Protein AF-A0A132N0N5-F1 (afdb_monomer_lite)

Secondary structure (DSSP, 8-state):
-PPP-----HHHHHHHHHHHHHHHHHHHHTPPPHHHHHHTSTTSS-HHHHHHHHHHHHHHHHHHHHHHHHHHHHHHHHHHHHHHHHHHHHHHHHHHHHHHHH-----GGG-

Radius of gyration: 27.29 Å; chains: 1; bounding box: 74×26×72 Å

Organism: NCBI:txid1469144

pLDDT: mean 82.64, std 11.86, range [44.91, 96.31]

Sequence (111 aa):
MSEPNVEVRPASLNNDANVLIELAGLLEAGRPDRELATEGKAPRSHPEVGGELVKLVSFAFDQYQDAVALLAALATKLKATAAHHVEADADNAGRINRLLELTQLVPPEQR

Foldseek 3Di:
DDDPPDDDDLVVLLVLLVVLLVVLVVLVVVQQDPVQLVCQDPPNHDNVRSVVSNVVSVVSNVVSVVSSVVSNVSSVVSNVVSVVVVVVVVVVVVVVVVVVVPDDDDPPVRD

Structure (mmCIF, N/CA/C/O backbone):
data_AF-A0A132N0N5-F1
#
_entry.id   AF-A0A132N0N5-F1
#
loop_
_atom_site.group_PDB
_atom_site.id
_atom_site.type_symbol
_atom_site.label_atom_id
_atom_site.label_alt_id
_atom_site.label_comp_id
_atom_site.label_asym_id
_atom_site.label_entity_id
_atom_site.label_seq_id
_atom_site.pdbx_PDB_ins_code
_atom_site.Cartn_x
_atom_site.Cartn_y
_atom_site.Cartn_z
_atom_site.occupancy
_atom_site.B_iso_or_equiv
_atom_site.auth_seq_id
_atom_site.auth_comp_id
_atom_site.auth_asym_id
_atom_site.auth_atom_id
_atom_site.pdbx_PDB_model_num
ATOM 1 N N . MET A 1 1 ? -30.111 16.999 -2.943 1.00 44.91 1 MET A N 1
ATOM 2 C CA . MET A 1 1 ? -29.019 16.029 -3.160 1.00 44.91 1 MET A CA 1
ATOM 3 C C . MET A 1 1 ? -28.889 15.235 -1.879 1.00 44.91 1 MET A C 1
ATOM 5 O O . MET A 1 1 ? -28.466 15.810 -0.890 1.00 44.91 1 MET A O 1
ATOM 9 N N . SER A 1 2 ? -29.370 13.993 -1.856 1.00 50.31 2 SER A N 1
ATOM 10 C CA . SER A 1 2 ? -29.169 13.111 -0.702 1.00 50.31 2 SER A CA 1
ATOM 11 C C . SER A 1 2 ? -27.722 12.639 -0.720 1.00 50.31 2 SER A C 1
ATOM 13 O O . SER A 1 2 ? -27.267 12.144 -1.753 1.00 50.31 2 SER A O 1
ATOM 15 N N . GLU A 1 3 ? -26.993 12.842 0.375 1.00 51.25 3 GLU A N 1
ATOM 16 C CA . GLU A 1 3 ? -25.652 12.281 0.522 1.00 51.25 3 GLU A CA 1
ATOM 17 C C . GLU A 1 3 ? -25.728 10.753 0.402 1.00 51.25 3 GLU A C 1
ATOM 19 O O . GLU A 1 3 ? -26.670 10.142 0.923 1.00 51.25 3 GLU A O 1
ATOM 24 N N . PRO A 1 4 ? -24.788 10.116 -0.316 1.00 57.22 4 PRO A N 1
ATOM 25 C CA . PRO A 1 4 ? -24.725 8.668 -0.351 1.00 57.22 4 PRO A CA 1
ATOM 26 C C . PRO A 1 4 ? -24.492 8.164 1.075 1.00 57.22 4 PRO A C 1
ATOM 28 O O . PRO A 1 4 ? -23.495 8.501 1.710 1.00 57.22 4 PRO A O 1
ATOM 31 N N . ASN A 1 5 ? -25.430 7.364 1.581 1.00 51.84 5 ASN A N 1
ATOM 32 C CA . ASN A 1 5 ? -25.289 6.698 2.867 1.00 51.84 5 ASN A CA 1
ATOM 33 C C . ASN A 1 5 ? -24.244 5.583 2.716 1.00 51.84 5 ASN A C 1
ATOM 35 O O . ASN A 1 5 ? -24.563 4.477 2.277 1.00 51.84 5 ASN A O 1
ATOM 39 N N . VAL A 1 6 ? -22.978 5.907 2.981 1.00 63.97 6 VAL A N 1
ATOM 40 C CA . VAL A 1 6 ? -21.878 4.940 2.956 1.00 63.97 6 VAL A CA 1
ATOM 41 C C . VAL A 1 6 ? -21.886 4.193 4.285 1.00 63.97 6 VAL A C 1
ATOM 43 O O . VAL A 1 6 ? -21.389 4.682 5.296 1.00 63.97 6 VAL A O 1
ATOM 46 N N . GLU A 1 7 ? -22.474 3.000 4.286 1.00 73.31 7 GLU A N 1
ATOM 47 C CA . GLU A 1 7 ? -22.379 2.080 5.417 1.00 73.31 7 GLU A CA 1
ATOM 48 C C . GLU A 1 7 ? -20.929 1.585 5.536 1.00 73.31 7 GLU A C 1
ATOM 50 O O . GLU A 1 7 ? -20.434 0.851 4.676 1.00 73.31 7 GLU A O 1
ATOM 55 N N . VAL A 1 8 ? -20.222 2.003 6.590 1.00 73.50 8 VAL A N 1
ATOM 56 C CA . VAL A 1 8 ? -18.834 1.589 6.812 1.00 73.50 8 VAL A CA 1
ATOM 57 C C . VAL A 1 8 ? -18.798 0.216 7.473 1.00 73.50 8 VAL A C 1
ATOM 59 O O . VAL A 1 8 ? -19.346 0.018 8.553 1.00 73.50 8 VAL A O 1
ATOM 62 N N . ARG A 1 9 ? -18.104 -0.735 6.840 1.00 85.00 9 ARG A N 1
ATOM 63 C CA . ARG A 1 9 ? -17.899 -2.094 7.361 1.00 85.00 9 ARG A CA 1
ATOM 64 C C . ARG A 1 9 ? -16.416 -2.301 7.684 1.00 85.00 9 ARG A C 1
ATOM 66 O O . ARG A 1 9 ? -15.643 -2.558 6.759 1.00 85.00 9 ARG A O 1
ATOM 73 N N . PRO A 1 10 ? -15.990 -2.241 8.962 1.00 81.50 10 PRO A N 1
ATOM 74 C CA . PRO A 1 10 ? -14.571 -2.318 9.330 1.00 81.50 10 PRO A CA 1
ATOM 75 C C . PRO A 1 10 ? -13.869 -3.592 8.841 1.00 81.50 10 PRO A C 1
ATOM 77 O O . PRO A 1 10 ? -12.723 -3.543 8.402 1.00 81.50 10 PRO A O 1
ATOM 80 N N . ALA A 1 11 ? -14.575 -4.729 8.837 1.00 83.50 11 ALA A N 1
ATOM 81 C CA . ALA A 1 11 ? -14.059 -5.985 8.292 1.00 83.50 11 ALA A CA 1
ATOM 82 C C . ALA A 1 11 ? -13.781 -5.908 6.779 1.00 83.50 11 ALA A C 1
ATOM 84 O O . ALA A 1 11 ? -12.780 -6.450 6.316 1.00 83.50 11 ALA A O 1
ATOM 85 N N . SER A 1 12 ? -14.627 -5.194 6.026 1.00 85.56 12 SER A N 1
ATOM 86 C CA . SER A 1 12 ? -14.420 -4.948 4.593 1.00 85.56 12 SER A CA 1
ATOM 87 C C . SER A 1 12 ? -13.188 -4.079 4.364 1.00 85.56 12 SER A C 1
ATOM 89 O O . SER A 1 12 ? -12.335 -4.443 3.568 1.00 85.56 12 SER A O 1
ATOM 91 N N . LEU A 1 13 ? -13.036 -2.990 5.127 1.00 87.88 13 LEU A N 1
ATOM 92 C CA . LEU A 1 13 ? -11.869 -2.106 5.028 1.00 87.88 13 LEU A CA 1
ATOM 93 C C . LEU A 1 13 ? -10.554 -2.847 5.310 1.00 87.88 13 LEU A C 1
ATOM 95 O O . LEU A 1 13 ? -9.552 -2.628 4.632 1.00 87.88 13 LEU A O 1
ATOM 99 N N . ASN A 1 14 ? -10.554 -3.742 6.300 1.00 87.19 14 ASN A N 1
ATOM 100 C CA . ASN A 1 14 ? -9.376 -4.542 6.621 1.00 87.19 14 ASN A CA 1
ATOM 101 C C . ASN A 1 14 ? -9.070 -5.586 5.533 1.00 87.19 14 ASN A C 1
ATOM 103 O O . ASN A 1 14 ? -7.905 -5.823 5.218 1.00 87.19 14 ASN A O 1
ATOM 107 N N . ASN A 1 15 ? -10.106 -6.186 4.937 1.00 89.94 15 ASN A N 1
ATOM 108 C CA . ASN A 1 15 ? -9.951 -7.086 3.797 1.00 89.94 15 ASN A CA 1
ATOM 109 C C . ASN A 1 15 ? -9.346 -6.357 2.589 1.00 89.94 15 ASN A C 1
ATOM 111 O O . ASN A 1 15 ? -8.342 -6.809 2.044 1.00 89.94 15 ASN A O 1
ATOM 115 N N . ASP A 1 16 ? -9.897 -5.198 2.229 1.00 90.94 16 ASP A N 1
ATOM 116 C CA . ASP A 1 16 ? -9.417 -4.389 1.105 1.00 90.94 16 ASP A CA 1
ATOM 117 C C . ASP A 1 16 ? -7.960 -3.963 1.318 1.00 90.94 16 ASP A C 1
ATOM 119 O O . ASP A 1 16 ? -7.138 -4.038 0.405 1.00 90.94 16 ASP A O 1
ATOM 123 N N . ALA A 1 17 ? -7.591 -3.606 2.550 1.00 91.62 17 ALA A N 1
ATOM 124 C CA . ALA A 1 17 ? -6.207 -3.307 2.886 1.00 91.62 17 ALA A CA 1
ATOM 125 C C . ALA A 1 17 ? -5.256 -4.497 2.686 1.00 91.62 17 ALA A C 1
ATOM 127 O O . ALA A 1 17 ? -4.112 -4.303 2.275 1.00 91.62 17 ALA A O 1
ATOM 128 N N . ASN A 1 18 ? -5.694 -5.722 2.985 1.00 92.12 18 ASN A N 1
ATOM 129 C CA . ASN A 1 18 ? -4.872 -6.911 2.766 1.00 92.12 18 ASN A CA 1
ATOM 130 C C . ASN A 1 18 ? -4.694 -7.194 1.273 1.00 92.12 18 ASN A C 1
ATOM 132 O O . ASN A 1 18 ? -3.563 -7.404 0.844 1.00 92.12 18 ASN A O 1
ATOM 136 N N . VAL A 1 19 ? -5.762 -7.078 0.477 1.00 95.62 19 VAL A N 1
ATOM 137 C CA . VAL A 1 19 ? -5.687 -7.217 -0.988 1.00 95.62 19 VAL A CA 1
ATOM 138 C C . VAL A 1 19 ? -4.695 -6.217 -1.586 1.00 95.62 19 VAL A C 1
ATOM 140 O O . VAL A 1 19 ? -3.885 -6.579 -2.434 1.00 95.62 19 VAL A O 1
ATOM 143 N N . LEU A 1 20 ? -4.698 -4.962 -1.129 1.00 94.50 20 LEU A N 1
ATOM 144 C CA . LEU A 1 20 ? -3.752 -3.950 -1.613 1.00 94.50 20 LEU A CA 1
ATOM 145 C C . LEU A 1 20 ? -2.290 -4.281 -1.269 1.00 94.50 20 LEU A C 1
ATOM 147 O O . LEU A 1 20 ? -1.405 -4.041 -2.089 1.00 94.50 20 LEU A O 1
ATOM 151 N N . ILE A 1 21 ? -2.029 -4.850 -0.088 1.00 93.06 21 ILE A N 1
ATOM 152 C CA . ILE A 1 21 ? -0.684 -5.316 0.292 1.00 93.06 21 ILE A CA 1
ATOM 153 C C . ILE A 1 21 ? -0.264 -6.509 -0.566 1.00 93.06 21 ILE A C 1
ATOM 155 O O . ILE A 1 21 ? 0.880 -6.564 -1.011 1.00 93.06 21 ILE A O 1
ATOM 159 N N . GLU A 1 22 ? -1.175 -7.446 -0.824 1.00 94.50 22 GLU A N 1
ATOM 160 C CA . GLU A 1 22 ? -0.910 -8.588 -1.700 1.00 94.50 22 GLU A CA 1
ATOM 161 C C . GLU A 1 22 ? -0.586 -8.130 -3.123 1.00 94.50 22 GLU A C 1
ATOM 163 O O . GLU A 1 22 ? 0.411 -8.568 -3.690 1.00 94.50 22 GLU A O 1
ATOM 168 N N . LEU A 1 23 ? -1.358 -7.190 -3.674 1.00 92.06 23 LEU A N 1
ATOM 169 C CA . LEU A 1 23 ? -1.081 -6.593 -4.982 1.00 92.06 23 LEU A CA 1
ATOM 170 C C . LEU A 1 23 ? 0.279 -5.890 -5.014 1.00 92.06 23 LEU A C 1
ATOM 172 O O . LEU A 1 23 ? 1.028 -6.076 -5.970 1.00 92.06 23 LEU A O 1
ATOM 176 N N . ALA A 1 24 ? 0.629 -5.131 -3.972 1.00 91.50 24 ALA A N 1
ATOM 177 C CA . ALA A 1 24 ? 1.948 -4.509 -3.864 1.00 91.50 24 ALA A CA 1
ATOM 178 C C . ALA A 1 24 ? 3.071 -5.563 -3.839 1.00 91.50 24 ALA A C 1
ATOM 180 O O . ALA A 1 24 ? 4.072 -5.412 -4.536 1.00 91.50 24 ALA A O 1
ATOM 181 N N . GLY A 1 25 ? 2.884 -6.661 -3.101 1.00 89.88 25 GLY A N 1
ATOM 182 C CA . GLY A 1 25 ? 3.830 -7.779 -3.053 1.00 89.88 25 GLY A CA 1
ATOM 183 C C . GLY A 1 25 ? 3.956 -8.533 -4.381 1.00 89.88 25 GLY A C 1
ATOM 184 O O . GLY A 1 25 ? 5.058 -8.916 -4.771 1.00 89.88 25 GLY A O 1
ATOM 185 N N . LEU A 1 26 ? 2.850 -8.719 -5.107 1.00 91.44 26 LEU A N 1
ATOM 186 C CA . LEU A 1 26 ? 2.850 -9.318 -6.444 1.00 91.44 26 LEU A CA 1
ATOM 187 C C . LEU A 1 26 ? 3.561 -8.424 -7.463 1.00 91.44 26 LEU A C 1
ATOM 189 O O . LEU A 1 26 ? 4.324 -8.931 -8.285 1.00 91.44 26 LEU A O 1
ATOM 193 N N . LEU A 1 27 ? 3.355 -7.105 -7.389 1.00 89.25 27 LEU A N 1
ATOM 194 C CA . LEU A 1 27 ? 4.119 -6.149 -8.187 1.00 89.25 27 LEU A CA 1
ATOM 195 C C . LEU A 1 27 ? 5.612 -6.263 -7.867 1.00 89.25 27 LEU A C 1
ATOM 197 O O . LEU A 1 27 ? 6.409 -6.365 -8.795 1.00 89.25 27 LEU A O 1
ATOM 201 N N . GLU A 1 28 ? 5.986 -6.316 -6.585 1.00 86.62 28 GLU A N 1
ATOM 202 C CA . GLU A 1 28 ? 7.380 -6.508 -6.156 1.00 86.62 28 GLU A CA 1
ATOM 203 C C . GLU A 1 28 ? 8.023 -7.778 -6.718 1.00 86.62 28 GLU A C 1
ATOM 205 O O . GLU A 1 28 ? 9.170 -7.764 -7.181 1.00 86.62 28 GLU A O 1
ATOM 210 N N . ALA A 1 29 ? 7.268 -8.875 -6.762 1.00 85.81 29 ALA A N 1
ATOM 211 C CA . ALA A 1 29 ? 7.720 -10.112 -7.387 1.00 85.81 29 ALA A CA 1
ATOM 212 C C . ALA A 1 29 ? 7.907 -9.978 -8.912 1.00 85.81 29 ALA A C 1
ATOM 214 O O . ALA A 1 29 ? 8.789 -10.624 -9.476 1.00 85.81 29 ALA A O 1
ATOM 215 N N . GLY A 1 30 ? 7.103 -9.138 -9.570 1.00 82.81 30 GLY A N 1
ATOM 216 C CA . GLY A 1 30 ? 7.136 -8.872 -11.011 1.00 82.81 30 GLY A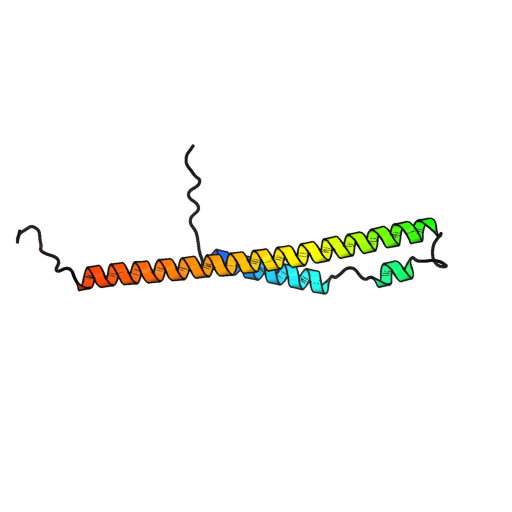 CA 1
ATOM 217 C C . GLY A 1 30 ? 7.924 -7.625 -11.418 1.00 82.81 30 GLY A C 1
ATOM 218 O O . GLY A 1 30 ? 7.689 -7.112 -12.514 1.00 82.81 30 GLY A O 1
ATOM 219 N N . ARG A 1 31 ? 8.806 -7.107 -10.549 1.00 84.00 31 ARG A N 1
ATOM 220 C CA . ARG A 1 31 ? 9.520 -5.842 -10.778 1.00 84.00 31 A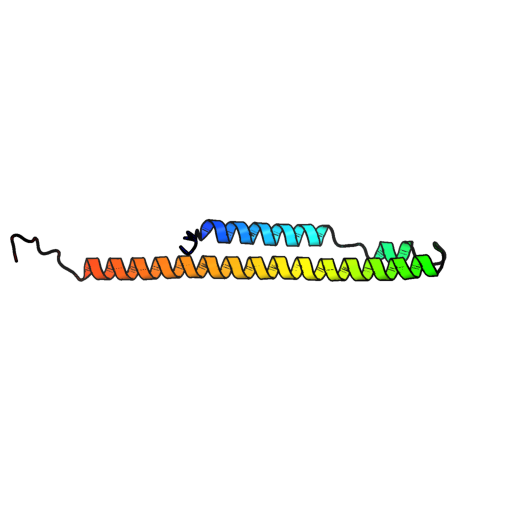RG A CA 1
ATOM 221 C C . ARG A 1 31 ? 10.154 -5.777 -12.180 1.00 84.00 31 ARG A C 1
ATOM 223 O O . ARG A 1 31 ? 10.719 -6.777 -12.634 1.00 84.00 31 ARG A O 1
ATOM 230 N N . PRO A 1 32 ? 10.133 -4.610 -12.852 1.00 78.94 32 PRO A N 1
ATOM 231 C CA . PRO A 1 32 ? 10.797 -4.441 -14.137 1.00 78.94 32 PRO A CA 1
ATOM 232 C C . PRO A 1 32 ? 12.282 -4.783 -14.022 1.00 78.94 32 PRO A C 1
ATOM 234 O O . PRO A 1 32 ? 13.003 -4.212 -13.196 1.00 78.94 32 PRO A O 1
ATOM 237 N N . ASP A 1 33 ? 12.739 -5.720 -14.846 1.00 75.50 33 ASP A N 1
ATOM 238 C CA . ASP A 1 33 ? 14.133 -6.127 -14.844 1.00 75.50 33 ASP A CA 1
ATOM 239 C C . ASP A 1 33 ? 15.007 -5.035 -15.478 1.00 75.50 33 ASP A C 1
ATOM 241 O O . ASP A 1 33 ? 14.882 -4.704 -16.659 1.00 75.50 33 ASP A O 1
ATOM 245 N N . ARG A 1 34 ? 15.914 -4.457 -14.682 1.00 64.81 34 ARG A N 1
ATOM 246 C CA . ARG A 1 34 ? 16.886 -3.470 -15.174 1.00 64.81 34 ARG A CA 1
ATOM 247 C C . ARG A 1 34 ? 17.920 -4.100 -16.108 1.00 64.81 34 ARG A C 1
ATOM 249 O O . ARG A 1 34 ? 18.547 -3.375 -16.886 1.00 64.81 34 ARG A O 1
ATOM 256 N N . GLU A 1 35 ? 18.101 -5.417 -16.070 1.00 69.12 35 GLU A N 1
ATOM 257 C CA . GLU A 1 35 ? 18.998 -6.124 -16.981 1.00 69.12 35 GLU A CA 1
ATOM 258 C C . GLU A 1 35 ? 18.480 -6.070 -18.423 1.00 69.12 35 GLU A C 1
ATOM 260 O O . GLU A 1 35 ? 19.296 -5.934 -19.331 1.00 69.12 35 GLU A O 1
ATOM 265 N N . LEU A 1 36 ? 17.163 -5.961 -18.653 1.00 66.94 36 LEU A N 1
ATOM 266 C CA . LEU A 1 36 ? 16.591 -5.755 -19.995 1.00 66.94 36 LEU A CA 1
ATOM 267 C C . LEU A 1 36 ? 17.109 -4.473 -20.674 1.00 66.94 36 LEU A C 1
ATOM 269 O O . LEU A 1 36 ? 17.405 -4.475 -21.871 1.00 66.94 36 LEU A O 1
ATOM 273 N N . ALA A 1 37 ? 17.302 -3.383 -19.920 1.00 64.88 37 ALA A N 1
ATOM 274 C CA . ALA A 1 37 ? 17.938 -2.167 -20.450 1.00 64.88 37 ALA A CA 1
ATOM 275 C C . ALA A 1 37 ? 19.421 -2.375 -20.786 1.00 64.88 37 ALA A C 1
ATOM 277 O O . ALA A 1 37 ? 19.977 -1.680 -21.637 1.00 64.88 37 ALA A O 1
ATOM 278 N N . THR A 1 38 ? 20.071 -3.313 -20.100 1.00 65.94 38 THR A N 1
ATOM 279 C CA . THR A 1 38 ? 21.489 -3.639 -20.275 1.00 65.94 38 THR A CA 1
ATOM 280 C C . THR A 1 38 ? 21.687 -4.573 -21.472 1.00 65.94 38 THR A C 1
ATOM 282 O O . THR A 1 38 ? 22.638 -4.410 -22.239 1.00 65.94 38 THR A O 1
ATOM 285 N N . GLU A 1 39 ? 20.757 -5.502 -21.692 1.00 67.38 39 GLU A N 1
ATOM 286 C CA . GLU A 1 39 ? 20.729 -6.398 -22.848 1.00 67.38 39 GLU A CA 1
ATOM 287 C C . GLU A 1 39 ? 20.407 -5.668 -24.150 1.00 67.38 39 GLU A C 1
ATOM 289 O O . GLU A 1 39 ? 21.028 -5.942 -25.173 1.00 67.38 39 GLU A O 1
ATOM 294 N N . GLY A 1 40 ? 19.507 -4.688 -24.126 1.00 66.69 40 GLY A N 1
ATOM 295 C CA . GLY A 1 40 ? 19.196 -3.902 -25.318 1.00 66.69 40 GLY A CA 1
ATOM 296 C C . GLY A 1 40 ? 20.126 -2.713 -25.561 1.00 66.69 40 GLY A C 1
ATOM 297 O O . GLY A 1 40 ? 19.807 -1.874 -26.400 1.00 66.69 40 GLY A O 1
ATOM 298 N N . LYS A 1 41 ? 21.261 -2.605 -24.856 1.00 67.06 41 LYS A N 1
ATOM 299 C CA . LYS A 1 41 ? 22.265 -1.544 -25.052 1.00 67.06 41 LYS A CA 1
ATOM 300 C C . LYS A 1 41 ? 23.316 -1.940 -26.101 1.00 67.06 41 LYS A C 1
ATOM 302 O O . LYS A 1 41 ? 23.547 -3.120 -26.370 1.00 67.06 41 LYS A O 1
ATOM 307 N N . ALA A 1 42 ? 23.991 -0.947 -26.687 1.00 55.72 42 ALA A N 1
ATOM 308 C CA . ALA A 1 42 ? 25.112 -1.168 -27.605 1.00 55.72 42 ALA A CA 1
ATOM 309 C C . ALA A 1 42 ? 26.161 -2.140 -27.000 1.00 55.72 42 ALA A C 1
ATOM 311 O O . ALA A 1 42 ? 26.449 -2.042 -25.805 1.00 55.72 42 ALA A O 1
ATOM 312 N N . PRO A 1 43 ? 26.735 -3.072 -27.790 1.00 65.25 43 PRO A N 1
ATOM 313 C CA . PRO A 1 43 ? 26.655 -3.175 -29.251 1.00 65.25 4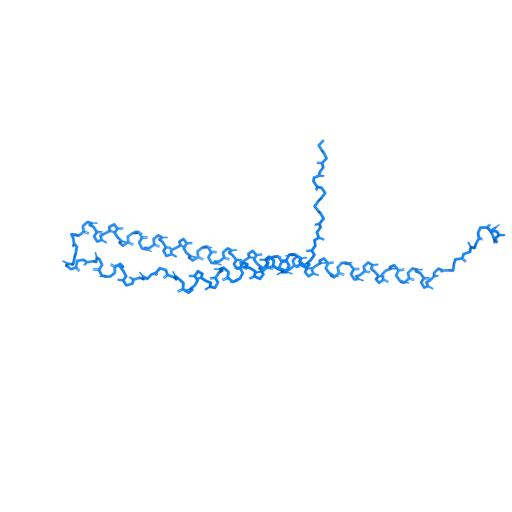3 PRO A CA 1
ATOM 314 C C . PRO A 1 43 ? 25.449 -3.980 -29.771 1.00 65.25 43 PRO A C 1
ATOM 316 O O . PRO A 1 43 ? 25.380 -4.254 -30.964 1.00 65.25 43 PRO A O 1
ATOM 319 N N . ARG A 1 44 ? 24.504 -4.385 -28.912 1.00 72.25 44 ARG A N 1
ATOM 320 C CA . ARG A 1 44 ? 23.388 -5.265 -29.305 1.00 72.25 44 ARG A CA 1
ATOM 321 C C . ARG A 1 44 ? 22.242 -4.535 -30.017 1.00 72.25 44 ARG A C 1
ATOM 323 O O . ARG A 1 44 ? 21.389 -5.184 -30.612 1.00 72.25 44 ARG A O 1
ATOM 330 N N . SER A 1 45 ? 22.236 -3.202 -29.991 1.00 79.50 45 SER A N 1
ATOM 331 C CA . SER A 1 45 ? 21.253 -2.350 -30.664 1.00 79.50 45 SER A CA 1
ATOM 332 C C . SER A 1 4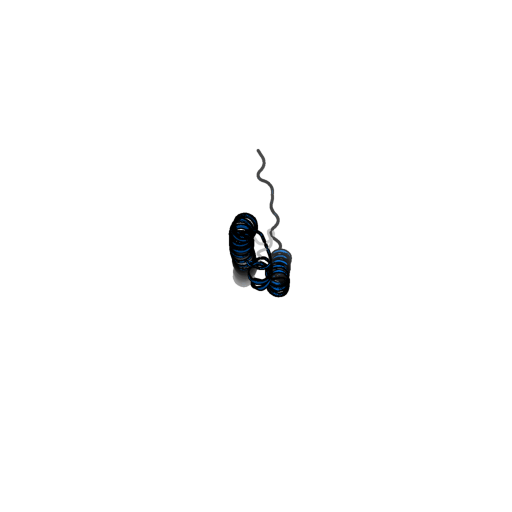5 ? 21.902 -1.078 -31.222 1.00 79.50 45 SER A C 1
ATOM 334 O O . SER A 1 45 ? 23.000 -0.684 -30.812 1.00 79.50 45 SER A O 1
ATOM 336 N N . HIS A 1 46 ? 21.212 -0.429 -32.166 1.00 85.94 46 HIS A N 1
ATOM 337 C CA . HIS A 1 46 ? 21.588 0.898 -32.652 1.00 85.94 46 HIS A CA 1
ATOM 338 C C . HIS A 1 46 ? 21.580 1.908 -31.482 1.00 85.94 46 HIS A C 1
ATOM 340 O O . HIS A 1 46 ? 20.663 1.844 -30.659 1.00 85.94 46 HIS A O 1
ATOM 346 N N . PRO A 1 47 ? 22.536 2.856 -31.392 1.00 84.19 47 PRO A N 1
ATOM 347 C CA . PRO A 1 47 ? 22.659 3.764 -30.246 1.00 84.19 47 PRO A CA 1
ATOM 348 C C . PRO A 1 47 ? 21.376 4.516 -29.873 1.00 84.19 47 PRO A C 1
ATOM 350 O O . PRO A 1 47 ? 21.076 4.662 -28.691 1.00 84.19 47 PRO A O 1
ATOM 353 N N . GLU A 1 48 ? 20.596 4.947 -30.864 1.00 86.31 48 GLU A N 1
ATOM 354 C CA . GLU A 1 48 ? 19.307 5.620 -30.641 1.00 86.31 48 GLU A CA 1
ATOM 355 C C . GLU A 1 48 ? 18.271 4.688 -30.002 1.00 86.31 48 GLU A C 1
ATOM 357 O O . GLU A 1 48 ? 17.609 5.066 -29.040 1.00 86.31 48 GLU A O 1
ATOM 362 N N . VAL A 1 49 ? 18.187 3.440 -30.475 1.00 85.94 49 VAL A N 1
ATOM 363 C CA . VAL A 1 49 ? 17.275 2.423 -29.930 1.00 85.94 49 VAL A CA 1
ATOM 364 C C . VAL A 1 49 ? 17.661 2.077 -28.494 1.00 85.94 49 VAL A C 1
ATOM 366 O O . VAL A 1 49 ? 16.800 2.024 -27.620 1.00 85.94 49 VAL A O 1
ATOM 369 N N . GLY A 1 50 ? 18.959 1.907 -28.225 1.00 85.19 50 GLY A N 1
ATOM 370 C CA . GLY A 1 50 ? 19.455 1.714 -26.864 1.00 85.19 50 GLY A CA 1
ATOM 371 C C . GLY A 1 50 ? 19.156 2.913 -25.956 1.00 85.19 50 GLY A C 1
ATOM 372 O O . GLY A 1 50 ? 18.817 2.729 -24.790 1.00 85.19 50 GLY A O 1
ATOM 373 N N . GLY A 1 51 ? 19.237 4.137 -26.487 1.00 84.81 51 GLY A N 1
ATOM 374 C CA . GLY A 1 51 ? 18.877 5.363 -25.772 1.00 84.81 51 GLY A CA 1
ATOM 375 C C . GLY A 1 51 ? 17.399 5.417 -25.378 1.00 84.81 51 GLY A C 1
ATOM 376 O O . GLY A 1 51 ? 17.088 5.687 -24.218 1.00 84.81 51 GLY A O 1
ATOM 377 N N . GLU A 1 52 ? 16.491 5.118 -26.308 1.00 88.56 52 GLU A N 1
ATOM 378 C CA . GLU A 1 52 ? 15.049 5.084 -26.026 1.00 88.56 52 GLU A CA 1
ATOM 379 C C . GLU A 1 52 ? 14.663 3.935 -25.088 1.00 88.56 52 GLU A C 1
ATOM 381 O O . GLU A 1 52 ? 13.843 4.120 -24.188 1.00 88.56 52 GLU A O 1
ATOM 386 N N . LEU A 1 53 ? 15.308 2.772 -25.212 1.00 86.25 53 LEU A N 1
ATOM 387 C CA . LEU A 1 53 ? 15.082 1.653 -24.300 1.00 86.25 53 LEU A CA 1
ATOM 388 C C . LEU A 1 53 ? 15.467 2.000 -22.856 1.00 86.25 53 LEU A C 1
ATOM 390 O O . LEU A 1 53 ? 14.730 1.671 -21.929 1.00 86.25 53 LEU A O 1
ATOM 394 N N . VAL A 1 54 ? 16.589 2.699 -22.655 1.00 85.25 54 VAL A N 1
ATOM 395 C CA . VAL A 1 54 ? 17.000 3.159 -21.319 1.00 85.25 54 VAL A CA 1
ATOM 396 C C . VAL A 1 54 ? 15.953 4.100 -20.722 1.00 85.25 54 VAL A C 1
ATOM 398 O O . VAL A 1 54 ? 15.612 3.955 -19.551 1.00 85.25 54 VAL A O 1
ATOM 401 N N . LYS A 1 55 ? 15.406 5.032 -21.512 1.00 87.94 55 LYS A N 1
ATOM 402 C CA . LYS A 1 55 ? 14.339 5.932 -21.044 1.00 87.94 55 LYS A CA 1
ATOM 403 C C . LYS A 1 55 ? 13.084 5.157 -20.651 1.00 87.94 55 LYS A C 1
ATOM 405 O O . LYS A 1 55 ? 12.530 5.415 -19.586 1.00 87.94 55 LYS A O 1
ATOM 410 N N . LEU A 1 56 ? 12.666 4.199 -21.481 1.00 88.00 56 LEU A N 1
ATOM 411 C CA . LEU A 1 56 ? 11.492 3.370 -21.220 1.00 88.00 56 LEU A CA 1
ATOM 412 C C . LEU A 1 56 ? 11.645 2.559 -19.931 1.00 88.00 56 LEU A C 1
ATOM 414 O O . LEU A 1 56 ? 10.734 2.556 -19.110 1.00 88.00 56 LEU A O 1
ATOM 418 N N . VAL A 1 57 ? 12.785 1.890 -19.738 1.00 87.00 57 VAL A N 1
ATOM 419 C CA . VAL A 1 57 ? 13.016 1.062 -18.545 1.00 87.00 57 VAL A CA 1
ATOM 420 C C . VAL A 1 57 ? 13.095 1.916 -17.284 1.00 87.00 57 VAL A C 1
ATOM 422 O O . VAL A 1 57 ? 12.511 1.533 -16.274 1.00 87.00 57 VAL A O 1
ATOM 425 N N . SER A 1 58 ? 13.742 3.084 -17.335 1.00 86.38 58 SER A N 1
ATOM 426 C CA . SER A 1 58 ? 13.742 4.021 -16.205 1.00 86.38 58 SER A CA 1
ATOM 427 C C . SER A 1 58 ? 12.327 4.486 -15.864 1.00 86.38 58 SER A C 1
ATOM 429 O O . SER A 1 58 ? 11.917 4.385 -14.716 1.00 86.38 58 SER A O 1
ATOM 431 N N . PHE A 1 59 ? 11.543 4.901 -16.864 1.00 90.06 59 PHE A N 1
ATOM 432 C CA . PHE A 1 59 ? 10.153 5.306 -16.651 1.00 90.06 59 PHE A CA 1
ATOM 433 C C . PHE A 1 59 ? 9.301 4.170 -16.070 1.00 90.06 59 PHE A C 1
ATOM 435 O O . PHE A 1 59 ? 8.564 4.379 -15.110 1.00 90.06 59 PHE A O 1
ATOM 442 N N . ALA A 1 60 ? 9.410 2.960 -16.623 1.00 88.50 60 ALA A N 1
ATOM 443 C CA . ALA A 1 60 ? 8.674 1.798 -16.136 1.00 88.50 60 ALA A CA 1
ATOM 444 C C . ALA A 1 60 ? 9.047 1.458 -14.688 1.00 88.50 60 ALA A C 1
ATOM 446 O O . ALA A 1 60 ? 8.172 1.110 -13.899 1.00 88.50 60 ALA A O 1
ATOM 447 N N . PHE A 1 61 ? 10.328 1.586 -14.335 1.00 88.50 61 PHE A N 1
ATOM 448 C CA . PHE A 1 61 ? 10.808 1.382 -12.976 1.00 88.50 61 PHE A CA 1
ATOM 449 C C . PHE A 1 61 ? 10.247 2.434 -12.009 1.00 88.50 61 PHE A C 1
ATOM 451 O O . PHE A 1 61 ? 9.764 2.063 -10.942 1.00 88.50 61 PHE A O 1
ATOM 458 N N . ASP A 1 62 ? 10.237 3.710 -12.394 1.00 91.12 62 ASP A N 1
ATOM 459 C CA . ASP A 1 62 ? 9.693 4.792 -11.566 1.00 91.12 62 ASP A CA 1
ATOM 460 C C . ASP A 1 62 ? 8.182 4.611 -11.335 1.00 91.12 62 ASP A C 1
ATOM 462 O O . ASP A 1 62 ? 7.718 4.612 -10.197 1.00 91.12 62 ASP A O 1
ATOM 466 N N . GLN A 1 63 ? 7.411 4.350 -12.399 1.00 91.69 63 GLN A N 1
ATOM 467 C CA . GLN A 1 63 ? 5.966 4.100 -12.288 1.00 91.69 63 GLN A CA 1
ATOM 468 C C . GLN A 1 63 ? 5.648 2.882 -11.418 1.00 91.69 63 GLN A C 1
ATOM 470 O O . GLN A 1 63 ? 4.675 2.879 -10.664 1.00 91.69 63 GLN A O 1
ATOM 475 N N . TYR A 1 64 ? 6.474 1.844 -11.515 1.00 91.19 64 TYR A N 1
ATOM 476 C CA . TYR A 1 64 ? 6.370 0.668 -10.669 1.00 91.19 64 TYR A CA 1
ATOM 477 C C . TYR A 1 64 ? 6.579 1.015 -9.183 1.00 91.19 64 TYR A C 1
ATOM 479 O O . TYR A 1 64 ? 5.762 0.620 -8.348 1.00 91.19 64 TYR A O 1
ATOM 487 N N . GLN A 1 65 ? 7.624 1.782 -8.849 1.00 91.25 65 GLN A N 1
ATOM 488 C CA . GLN A 1 65 ? 7.899 2.181 -7.465 1.00 91.25 65 GLN A CA 1
ATOM 489 C C . GLN A 1 65 ? 6.769 3.036 -6.887 1.00 91.25 65 GLN A C 1
ATOM 491 O O . GLN A 1 65 ? 6.330 2.795 -5.759 1.00 91.25 65 GLN A O 1
ATOM 496 N N . ASP A 1 66 ? 6.258 3.982 -7.674 1.00 94.12 66 ASP A N 1
ATOM 497 C CA . ASP A 1 66 ? 5.134 4.829 -7.280 1.00 94.12 66 ASP A CA 1
ATOM 498 C C . ASP A 1 66 ? 3.870 3.999 -7.019 1.00 94.12 66 ASP A C 1
ATOM 500 O O . ASP A 1 66 ? 3.186 4.200 -6.013 1.00 94.12 66 ASP A O 1
ATOM 504 N N . ALA A 1 67 ? 3.572 3.023 -7.883 1.00 92.62 67 ALA A N 1
ATOM 505 C CA . ALA A 1 67 ? 2.416 2.147 -7.720 1.00 92.62 67 ALA A CA 1
ATOM 506 C C . ALA A 1 67 ? 2.508 1.305 -6.438 1.00 92.62 67 ALA A C 1
ATOM 508 O O . ALA A 1 67 ? 1.549 1.264 -5.662 1.00 92.62 67 ALA A O 1
ATOM 509 N N . VAL A 1 68 ? 3.660 0.680 -6.173 1.00 93.56 68 VAL A N 1
ATOM 510 C CA . VAL A 1 68 ? 3.891 -0.092 -4.939 1.00 93.56 68 VAL A CA 1
ATOM 511 C C . VAL A 1 68 ? 3.729 0.800 -3.705 1.00 93.56 68 VAL A C 1
ATOM 513 O O . VAL A 1 68 ? 3.023 0.430 -2.761 1.00 93.56 68 VAL A O 1
ATOM 516 N N . ALA A 1 69 ? 4.321 1.997 -3.721 1.00 93.50 69 ALA A N 1
ATOM 517 C CA . ALA A 1 69 ? 4.228 2.943 -2.615 1.00 93.50 69 ALA A CA 1
ATOM 518 C C . ALA A 1 69 ? 2.780 3.394 -2.356 1.00 93.50 69 ALA A C 1
ATOM 520 O O . ALA A 1 69 ? 2.339 3.426 -1.204 1.00 93.50 69 ALA A O 1
ATOM 521 N N . LEU A 1 70 ? 2.018 3.697 -3.410 1.00 96.31 70 LEU A N 1
ATOM 522 C CA . LEU A 1 70 ? 0.617 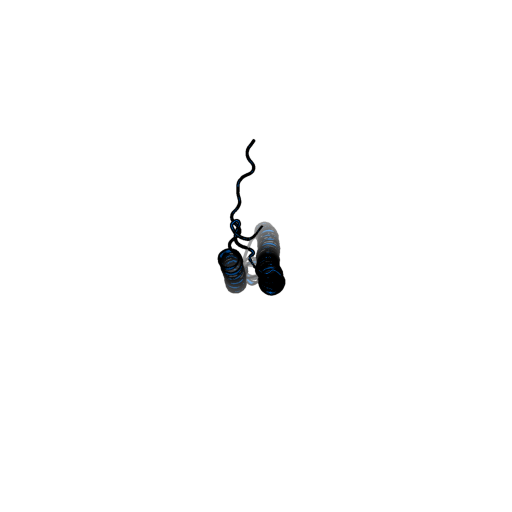4.104 -3.302 1.00 96.31 70 LEU A CA 1
ATOM 523 C C . LEU A 1 70 ? -0.272 2.985 -2.756 1.00 96.31 70 LEU A C 1
ATOM 525 O O . LEU A 1 70 ? -1.079 3.240 -1.860 1.00 96.31 70 LEU A O 1
ATOM 529 N N . LEU A 1 71 ? -0.110 1.753 -3.246 1.00 95.12 71 LEU A N 1
ATOM 530 C CA . LEU A 1 71 ? -0.864 0.593 -2.760 1.00 95.12 71 LEU A CA 1
ATOM 531 C C . LEU A 1 71 ? -0.595 0.344 -1.270 1.00 95.12 71 LEU A C 1
ATOM 533 O O . LEU A 1 71 ? -1.536 0.205 -0.485 1.00 95.12 71 LEU A O 1
ATOM 537 N N . ALA A 1 72 ? 0.674 0.373 -0.857 1.00 91.69 72 ALA A N 1
ATOM 538 C CA . ALA A 1 72 ? 1.060 0.202 0.542 1.00 91.69 72 ALA A CA 1
ATOM 539 C C . ALA A 1 72 ? 0.537 1.341 1.440 1.00 91.69 72 ALA A C 1
ATOM 541 O O . ALA A 1 72 ? 0.023 1.098 2.540 1.00 91.69 72 ALA A O 1
ATOM 542 N N . ALA A 1 73 ? 0.622 2.591 0.974 1.00 94.88 73 ALA A N 1
ATOM 543 C CA . ALA A 1 73 ? 0.112 3.749 1.701 1.00 94.88 73 ALA A CA 1
ATOM 544 C C . ALA A 1 73 ? -1.416 3.694 1.861 1.00 94.88 73 ALA A C 1
ATOM 546 O O . ALA A 1 73 ? -1.936 3.964 2.948 1.00 94.88 73 ALA A O 1
ATOM 547 N N . LEU A 1 74 ? -2.139 3.307 0.806 1.00 94.19 74 LEU A N 1
ATOM 548 C CA . LEU A 1 74 ? -3.590 3.158 0.843 1.00 94.19 74 LEU A CA 1
ATOM 549 C C . LEU A 1 74 ? -4.009 2.027 1.785 1.00 94.19 74 LEU A C 1
ATOM 551 O O . LEU A 1 74 ? -4.877 2.237 2.630 1.00 94.19 74 LEU A O 1
ATOM 555 N N . ALA A 1 75 ? -3.347 0.871 1.717 1.00 93.69 75 ALA A N 1
ATOM 556 C CA . ALA A 1 75 ? -3.586 -0.232 2.642 1.00 93.69 75 ALA A CA 1
ATOM 557 C C . ALA A 1 75 ? -3.398 0.188 4.106 1.00 93.69 75 ALA A C 1
ATOM 559 O O . ALA A 1 75 ? -4.224 -0.118 4.967 1.00 93.69 75 ALA A O 1
ATOM 560 N N . THR A 1 76 ? -2.331 0.938 4.387 1.00 92.81 76 THR A N 1
ATOM 561 C CA . THR A 1 76 ? -2.049 1.460 5.730 1.00 92.81 76 THR A CA 1
ATOM 562 C C . THR A 1 76 ? -3.163 2.392 6.206 1.00 92.81 76 THR A C 1
ATOM 564 O O . THR A 1 76 ? -3.635 2.262 7.336 1.00 92.81 76 THR A O 1
ATOM 567 N N . LYS A 1 77 ? -3.638 3.296 5.337 1.00 93.12 77 LYS A N 1
ATOM 568 C CA . LYS A 1 77 ? -4.767 4.185 5.648 1.00 93.12 77 LYS A CA 1
ATOM 569 C C . LYS A 1 77 ? -6.050 3.402 5.918 1.00 93.12 77 LYS A C 1
ATOM 571 O O . LYS A 1 77 ? -6.706 3.677 6.915 1.00 93.12 77 LYS A O 1
ATOM 576 N N . LEU A 1 78 ? -6.377 2.406 5.095 1.00 92.19 78 LEU A N 1
ATOM 577 C CA . LEU A 1 78 ? -7.569 1.576 5.289 1.00 92.19 78 LEU A CA 1
ATOM 578 C C . LEU A 1 78 ? -7.522 0.789 6.607 1.00 92.19 78 LEU A C 1
ATOM 580 O O . LEU A 1 78 ? -8.523 0.757 7.320 1.00 92.19 78 LEU A O 1
ATOM 584 N N . LYS A 1 79 ? -6.361 0.230 6.984 1.00 91.75 79 LYS A N 1
ATOM 585 C CA . LYS A 1 79 ? -6.177 -0.430 8.293 1.00 91.75 79 LYS A CA 1
ATOM 586 C C . LYS A 1 79 ? -6.391 0.529 9.456 1.00 91.75 79 LYS A C 1
ATOM 588 O O . LYS A 1 79 ? -7.098 0.183 10.400 1.00 91.75 79 LYS A O 1
ATOM 593 N N . ALA A 1 80 ? -5.816 1.728 9.380 1.00 91.44 80 ALA A N 1
ATOM 594 C CA . ALA A 1 80 ? -6.002 2.746 10.408 1.00 91.44 80 ALA A CA 1
ATOM 595 C C . ALA A 1 80 ? -7.479 3.151 10.531 1.00 91.44 80 ALA A C 1
ATOM 597 O O . ALA A 1 80 ? -8.026 3.164 11.630 1.00 91.44 80 ALA A O 1
ATOM 598 N N . THR A 1 81 ? -8.157 3.407 9.409 1.00 90.88 81 THR A N 1
ATOM 599 C CA . THR A 1 81 ? -9.587 3.742 9.398 1.00 90.88 81 THR A CA 1
ATOM 600 C C . THR A 1 81 ? -10.440 2.613 9.979 1.00 90.88 81 THR A C 1
ATOM 602 O O . THR A 1 81 ? -11.301 2.877 10.814 1.00 90.88 81 THR A O 1
ATOM 605 N N . ALA A 1 82 ? -10.183 1.355 9.609 1.00 88.38 82 ALA A N 1
ATOM 606 C CA . ALA A 1 82 ? -10.891 0.205 10.171 1.00 88.38 82 ALA A CA 1
ATOM 607 C C . ALA A 1 82 ? -10.728 0.118 11.697 1.00 88.38 82 ALA A C 1
ATOM 609 O O . ALA A 1 82 ? -11.716 -0.068 12.407 1.00 88.38 82 ALA A O 1
ATOM 610 N N . ALA A 1 83 ? -9.503 0.298 12.201 1.00 88.25 83 ALA A N 1
ATOM 611 C CA . ALA A 1 83 ? -9.218 0.281 13.634 1.00 88.25 83 ALA A CA 1
ATOM 612 C C . ALA A 1 83 ? -9.959 1.401 14.382 1.00 88.25 83 ALA A C 1
ATOM 614 O O . ALA A 1 83 ? -10.581 1.134 15.408 1.00 88.25 83 ALA A O 1
ATOM 615 N N . HIS A 1 84 ? -9.971 2.620 13.834 1.00 88.81 84 HIS A N 1
ATOM 616 C CA . HIS A 1 84 ? -10.702 3.744 14.424 1.00 88.81 84 HIS A CA 1
ATOM 617 C C . HIS A 1 84 ? -12.210 3.493 14.523 1.00 88.81 84 HIS A C 1
ATOM 619 O O . HIS A 1 84 ? -12.820 3.866 15.522 1.00 88.81 84 HIS A O 1
ATOM 625 N N . HIS A 1 85 ? -12.818 2.843 13.527 1.00 85.25 85 HIS A N 1
ATOM 626 C CA . HIS A 1 85 ? -14.235 2.480 13.610 1.00 85.25 85 HIS A CA 1
ATOM 627 C C . HIS A 1 85 ? -14.505 1.447 14.706 1.00 85.25 85 HIS A C 1
ATOM 629 O O . HIS A 1 85 ? -15.440 1.621 15.480 1.00 85.25 85 HIS A O 1
ATOM 635 N N . VAL A 1 86 ? -13.666 0.412 14.817 1.00 87.50 86 VAL A N 1
ATOM 636 C CA . VAL A 1 86 ? -13.801 -0.604 15.876 1.00 87.50 86 VAL A CA 1
ATOM 637 C C . VAL A 1 86 ? -13.660 0.022 17.268 1.00 87.50 86 VAL A C 1
ATOM 639 O O . VAL A 1 86 ? -14.424 -0.312 18.171 1.00 87.50 86 VAL A O 1
ATOM 642 N N . GLU A 1 87 ? -12.711 0.941 17.445 1.00 88.81 87 GLU A N 1
ATOM 643 C CA . GLU A 1 87 ? -12.509 1.657 18.709 1.00 88.81 87 GLU A CA 1
ATOM 644 C C . GLU A 1 87 ? -13.705 2.557 19.057 1.00 88.81 87 GLU A C 1
ATOM 646 O O . GLU A 1 87 ? -14.186 2.530 20.190 1.00 88.81 87 GLU A O 1
ATOM 651 N N . ALA A 1 88 ? -14.227 3.306 18.080 1.00 86.19 88 ALA A N 1
ATOM 652 C CA . ALA A 1 88 ? -15.393 4.164 18.271 1.00 86.19 88 ALA A CA 1
ATOM 653 C C . ALA A 1 88 ? -16.654 3.362 18.637 1.00 86.19 88 ALA A C 1
ATOM 655 O O . ALA A 1 88 ? -17.381 3.746 19.556 1.00 86.19 88 ALA A O 1
ATOM 656 N N . ASP A 1 89 ? -16.891 2.230 17.968 1.00 83.75 89 ASP A N 1
ATOM 657 C CA . ASP A 1 89 ? -18.011 1.336 18.279 1.00 83.75 89 ASP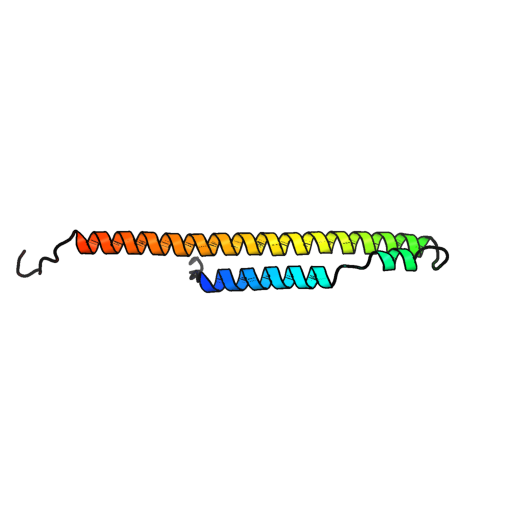 A CA 1
ATOM 658 C C . ASP A 1 89 ? -17.882 0.753 19.695 1.00 83.75 89 ASP A C 1
ATOM 660 O O . ASP A 1 89 ? -18.867 0.697 20.440 1.00 83.75 89 ASP A O 1
ATOM 664 N N . ALA A 1 90 ? -16.666 0.372 20.102 1.00 87.56 90 ALA A N 1
ATOM 665 C CA . ALA A 1 90 ? -16.393 -0.148 21.438 1.00 87.56 90 ALA A CA 1
ATOM 666 C C . ALA A 1 90 ? -16.602 0.909 22.538 1.00 87.56 90 ALA A C 1
ATOM 668 O O . ALA A 1 90 ? -17.232 0.608 23.557 1.00 87.56 90 ALA A O 1
ATOM 669 N N . ASP A 1 91 ? -16.133 2.149 22.340 1.00 90.81 91 ASP A N 1
ATOM 670 C CA . ASP A 1 91 ? -16.389 3.247 23.286 1.00 90.81 91 ASP A CA 1
ATOM 671 C C . ASP A 1 91 ? -17.890 3.529 23.405 1.00 90.81 91 ASP A C 1
ATOM 673 O O . ASP A 1 91 ? -18.424 3.645 24.513 1.00 90.81 91 ASP A O 1
ATOM 677 N N . ASN A 1 92 ? -18.601 3.566 22.275 1.00 88.38 92 ASN A N 1
ATOM 678 C CA . ASN A 1 92 ? -20.030 3.843 22.269 1.00 88.38 92 ASN A CA 1
ATOM 679 C C . ASN A 1 92 ? -20.827 2.739 22.987 1.00 88.38 92 ASN A C 1
ATOM 681 O O . ASN A 1 92 ? -21.665 3.042 23.839 1.00 88.38 92 ASN A O 1
ATOM 685 N N . ALA A 1 93 ? -20.510 1.464 22.739 1.00 86.12 93 ALA A N 1
ATOM 686 C CA . ALA A 1 93 ? -21.071 0.339 23.488 1.00 86.12 93 ALA A CA 1
ATOM 687 C C . ALA A 1 93 ? -20.775 0.445 24.995 1.00 86.12 93 ALA A C 1
ATOM 689 O O . ALA A 1 93 ? -21.675 0.270 25.816 1.00 86.12 93 ALA A O 1
ATOM 690 N N . GLY A 1 94 ? -19.547 0.808 25.378 1.00 88.00 94 GLY A N 1
ATOM 691 C CA . GLY A 1 94 ? -19.177 1.029 26.778 1.00 88.00 94 GLY A CA 1
ATOM 692 C C . GLY A 1 94 ? -19.956 2.175 27.434 1.00 88.00 94 GLY A C 1
ATOM 693 O O . GLY A 1 94 ? -20.362 2.081 28.592 1.00 88.00 94 GLY A O 1
ATOM 694 N N . ARG A 1 95 ? -20.204 3.268 26.705 1.00 88.19 95 ARG A N 1
ATOM 695 C CA . ARG A 1 95 ? -21.037 4.390 27.170 1.00 88.19 95 ARG A CA 1
ATOM 696 C C . ARG A 1 95 ? -22.499 3.985 27.340 1.00 88.19 95 ARG A C 1
ATOM 698 O O . ARG A 1 95 ? -23.088 4.342 28.357 1.00 88.19 95 ARG A O 1
ATOM 705 N N . ILE A 1 96 ? -23.056 3.228 26.396 1.00 87.75 96 ILE A N 1
ATOM 706 C CA . ILE A 1 96 ? -24.427 2.708 26.480 1.00 87.75 96 ILE A CA 1
ATOM 707 C C . ILE A 1 96 ? -24.563 1.759 27.672 1.00 87.75 96 ILE A C 1
ATOM 709 O O . ILE A 1 96 ? -25.470 1.939 28.478 1.00 87.75 96 ILE A O 1
ATOM 713 N N . ASN A 1 97 ? -23.639 0.812 27.841 1.00 89.94 97 ASN A N 1
ATOM 714 C CA . ASN A 1 97 ? -23.659 -0.126 28.966 1.00 89.94 97 ASN A CA 1
ATOM 715 C C . ASN A 1 97 ? -23.600 0.603 30.312 1.00 89.94 97 ASN A C 1
ATOM 717 O O . ASN A 1 97 ? -24.422 0.337 31.182 1.00 89.94 97 ASN A O 1
ATOM 721 N N . ARG A 1 98 ? -22.716 1.600 30.454 1.00 89.06 98 ARG A N 1
ATOM 722 C CA . ARG A 1 98 ? -22.672 2.444 31.660 1.00 89.06 98 ARG A CA 1
ATOM 723 C C . ARG A 1 98 ? -23.984 3.180 31.906 1.00 89.06 98 ARG A C 1
ATOM 725 O O . ARG A 1 98 ? -24.415 3.284 33.047 1.00 89.06 98 ARG A O 1
ATOM 732 N N . LEU A 1 99 ? -24.622 3.705 30.861 1.00 88.44 99 LEU A N 1
ATOM 733 C CA . LEU A 1 99 ? -25.918 4.364 31.004 1.00 88.44 99 LEU A CA 1
ATOM 734 C C . LEU A 1 99 ? -26.980 3.374 31.496 1.00 88.44 99 LEU A C 1
ATOM 736 O O . LEU A 1 99 ? -27.687 3.688 32.446 1.00 88.44 99 LEU A O 1
ATOM 740 N N . LEU A 1 100 ? -27.033 2.171 30.919 1.00 87.62 100 LEU A N 1
ATOM 741 C CA . LEU A 1 100 ? -27.950 1.108 31.341 1.00 87.62 100 LEU A CA 1
ATOM 742 C C . LEU A 1 100 ? -27.713 0.665 32.793 1.00 87.62 100 LEU A C 1
ATOM 744 O O . LEU A 1 100 ? -28.677 0.422 33.509 1.00 87.62 100 LEU A O 1
ATOM 748 N N . GLU A 1 101 ? -26.459 0.597 33.242 1.00 87.50 101 GLU A N 1
ATOM 749 C CA . GLU A 1 101 ? -26.106 0.270 34.631 1.00 87.50 101 GLU A CA 1
ATOM 750 C C . GLU A 1 101 ? -26.488 1.380 35.621 1.00 87.50 101 GLU A C 1
ATOM 752 O O . GLU A 1 101 ? -26.897 1.099 36.747 1.00 87.50 101 GLU A O 1
ATOM 757 N N . LEU A 1 102 ? -26.351 2.647 35.216 1.00 84.62 102 LEU A N 1
ATOM 758 C CA . LEU A 1 102 ? -26.585 3.807 36.080 1.00 84.62 102 LEU A CA 1
ATOM 759 C C . LEU A 1 102 ? -28.056 4.237 36.144 1.00 84.62 102 LEU A C 1
ATOM 761 O O . LEU A 1 102 ? -28.441 4.950 37.071 1.00 84.62 102 LEU A O 1
ATOM 765 N N . THR A 1 103 ? -28.884 3.841 35.178 1.00 79.81 103 THR A N 1
ATOM 766 C CA . THR A 1 103 ? -30.305 4.208 35.146 1.00 79.81 103 THR A CA 1
ATOM 767 C C . THR A 1 103 ? -31.196 3.057 35.602 1.00 79.81 103 THR A C 1
ATOM 769 O O . THR A 1 103 ? -31.165 1.975 35.026 1.00 79.81 103 THR A O 1
ATOM 772 N N . GLN A 1 104 ? -32.063 3.303 36.587 1.00 73.00 104 GLN A N 1
ATOM 773 C CA . GLN A 1 104 ? -33.189 2.411 36.870 1.00 73.00 104 GLN A CA 1
ATOM 774 C C . GLN A 1 104 ? -34.335 2.693 35.898 1.00 73.00 104 GLN A C 1
ATOM 776 O O . GLN A 1 104 ? -34.793 3.830 35.764 1.00 73.00 104 GLN A O 1
ATOM 781 N N . LEU A 1 105 ? -34.828 1.644 35.241 1.00 67.75 105 LEU A N 1
ATOM 782 C CA . LEU A 1 105 ? -36.048 1.723 34.449 1.00 67.75 105 LEU A CA 1
ATOM 783 C C . LEU A 1 105 ? -37.243 1.898 35.397 1.00 67.75 105 LEU A C 1
ATOM 785 O O . LEU A 1 105 ? -37.634 0.950 36.071 1.00 67.75 105 LEU A O 1
ATOM 789 N N . VAL A 1 106 ? -37.833 3.096 35.428 1.00 70.75 106 VAL A N 1
ATOM 790 C CA . VAL A 1 106 ? -39.101 3.346 36.134 1.00 70.75 106 VAL A CA 1
ATOM 791 C C . VAL A 1 106 ? -40.261 3.161 35.146 1.00 70.75 106 VAL A C 1
ATOM 793 O O . VAL A 1 106 ? -40.371 3.950 34.193 1.00 70.75 106 VAL A O 1
ATOM 796 N N . PRO A 1 107 ? -41.120 2.139 35.333 1.00 68.31 107 PRO A N 1
ATOM 797 C CA . PRO A 1 107 ? -42.301 1.930 34.505 1.00 68.31 107 PRO A CA 1
ATOM 798 C C . PRO A 1 107 ? -43.234 3.149 34.561 1.00 68.31 107 PRO A C 1
ATOM 800 O O . PRO A 1 107 ? -43.335 3.791 35.606 1.00 68.31 107 PRO A O 1
ATOM 803 N N . PRO A 1 108 ? -43.946 3.478 33.470 1.00 65.06 108 PRO A N 1
ATOM 804 C CA . PRO A 1 108 ? -44.826 4.650 33.415 1.00 65.06 108 PRO A CA 1
ATOM 805 C C . PRO A 1 108 ? -45.952 4.624 34.461 1.00 65.06 108 PRO A C 1
ATOM 807 O O . PRO A 1 108 ? -46.421 5.678 34.865 1.00 65.06 108 PRO A O 1
ATOM 810 N N . GLU A 1 109 ? -46.340 3.440 34.932 1.00 75.50 109 GLU A N 1
ATOM 811 C CA . GLU A 1 109 ? -47.346 3.232 35.984 1.00 75.50 109 GLU A CA 1
ATOM 812 C C . GLU A 1 109 ? -46.868 3.674 37.382 1.00 75.50 109 GLU A C 1
ATOM 814 O O . GLU A 1 109 ? -47.678 3.800 38.296 1.00 75.50 109 GLU A O 1
ATOM 819 N N . GLN A 1 110 ? -45.558 3.894 37.554 1.00 61.75 110 GLN A N 1
ATOM 820 C CA . GLN A 1 110 ? -44.912 4.299 38.809 1.00 61.75 110 GLN A CA 1
ATOM 821 C C . GLN A 1 110 ? -44.366 5.743 38.771 1.00 61.75 110 GLN A C 1
ATOM 823 O O . GLN A 1 110 ? -43.585 6.110 39.648 1.00 61.75 110 GLN A O 1
ATOM 828 N N . ARG A 1 111 ? -44.730 6.546 37.757 1.00 51.53 111 ARG A N 1
ATOM 829 C CA . ARG A 1 111 ? -44.368 7.974 37.664 1.00 51.53 111 ARG A CA 1
ATOM 830 C C . ARG A 1 111 ? -45.420 8.889 38.271 1.00 51.53 111 ARG A C 1
ATOM 832 O O . ARG A 1 111 ? -46.621 8.601 38.088 1.00 51.53 111 ARG A O 1
#